Protein AF-A0A377Q210-F1 (afdb_monomer)

Secondary structure (DSSP, 8-state):
------PPPEEE-SEESS-EEE-SEEEEEEE-SEETT-EEE-TT-EEEEEEE-TT-B-TTT-EEESSEEEEEEESS-EEEEEBSS-EEEEEEEE-TT-EEEEPTT-BEEE--SSEEEEESSEEES-EEE-TT--EE-

Mean predicted aligned error: 4.23 Å

Radius of gyration: 14.26 Å; Cα contacts (8 Å, |Δi|>4): 420; chains: 1; bounding box: 49×37×30 Å

Structure (mmCIF, N/CA/C/O backbone):
data_AF-A0A377Q210-F1
#
_entry.id   AF-A0A377Q210-F1
#
loop_
_atom_site.group_PDB
_atom_site.id
_atom_site.type_symbol
_atom_site.label_atom_id
_atom_site.label_alt_id
_atom_site.label_comp_id
_atom_site.label_asym_id
_atom_site.label_entity_id
_atom_site.label_seq_id
_atom_site.pdbx_PDB_ins_code
_atom_site.Cartn_x
_atom_site.Cartn_y
_atom_site.Cartn_z
_atom_site.occupancy
_atom_site.B_iso_or_equiv
_atom_site.auth_seq_id
_atom_site.auth_comp_id
_atom_site.auth_asym_id
_atom_site.auth_atom_id
_atom_site.pdbx_PDB_model_num
ATOM 1 N N . MET A 1 1 ? 34.974 -0.508 4.432 1.00 45.75 1 MET A N 1
ATOM 2 C CA . MET A 1 1 ? 33.807 -0.636 5.331 1.00 45.75 1 MET A CA 1
ATOM 3 C C . MET A 1 1 ? 32.557 -0.371 4.508 1.00 45.75 1 MET A C 1
ATOM 5 O O . MET A 1 1 ? 32.419 0.737 4.009 1.00 45.75 1 MET A O 1
ATOM 9 N N . ILE A 1 2 ? 31.702 -1.369 4.284 1.00 56.47 2 ILE A N 1
ATOM 10 C CA . ILE A 1 2 ? 30.388 -1.142 3.665 1.00 56.47 2 ILE A CA 1
ATOM 11 C C . ILE A 1 2 ? 29.474 -0.689 4.802 1.00 56.47 2 ILE A C 1
ATOM 13 O O . ILE A 1 2 ? 29.175 -1.478 5.695 1.00 56.47 2 ILE A O 1
ATOM 17 N N . GLN A 1 3 ? 29.086 0.585 4.818 1.00 56.09 3 GLN A N 1
ATOM 18 C CA . GLN A 1 3 ? 28.009 1.034 5.698 1.00 56.09 3 GLN A CA 1
ATOM 19 C C . GLN A 1 3 ? 26.736 0.303 5.261 1.00 56.09 3 GLN A C 1
ATOM 21 O O . GLN A 1 3 ? 26.294 0.463 4.122 1.00 56.09 3 GLN A O 1
ATOM 26 N N . ALA A 1 4 ? 26.152 -0.516 6.135 1.00 61.88 4 ALA A N 1
ATOM 27 C CA . ALA A 1 4 ? 24.822 -1.053 5.886 1.00 61.88 4 ALA A CA 1
ATOM 28 C C . ALA A 1 4 ? 23.855 0.134 5.753 1.00 61.88 4 ALA A C 1
ATOM 30 O O . ALA A 1 4 ? 23.744 0.954 6.668 1.00 61.88 4 ALA A O 1
ATOM 31 N N . LYS A 1 5 ? 23.183 0.264 4.603 1.00 70.62 5 LYS A N 1
ATOM 32 C CA . LYS A 1 5 ? 22.172 1.304 4.379 1.00 70.62 5 LYS A CA 1
ATOM 33 C C . LYS A 1 5 ? 21.047 1.086 5.394 1.00 70.62 5 LYS A C 1
ATOM 35 O O . LYS A 1 5 ? 20.238 0.175 5.239 1.00 70.62 5 LYS A O 1
ATOM 40 N N . LYS A 1 6 ? 21.018 1.894 6.458 1.00 69.69 6 LYS A N 1
ATOM 41 C CA . LYS A 1 6 ? 19.968 1.850 7.481 1.00 69.69 6 LYS A CA 1
ATOM 42 C C . LYS A 1 6 ? 18.659 2.315 6.846 1.00 69.69 6 LYS A C 1
ATOM 44 O O . LYS A 1 6 ? 18.449 3.510 6.662 1.00 69.69 6 LYS A O 1
ATOM 49 N N . LEU A 1 7 ? 17.799 1.371 6.479 1.00 72.88 7 LEU A N 1
ATOM 50 C CA . LEU A 1 7 ? 16.442 1.682 6.049 1.00 72.88 7 LEU A CA 1
ATOM 51 C C . LEU A 1 7 ? 15.607 2.067 7.276 1.00 72.88 7 LEU A C 1
ATOM 53 O O . LEU A 1 7 ? 15.669 1.397 8.308 1.00 72.88 7 LEU A O 1
ATOM 57 N N . ILE A 1 8 ? 14.851 3.158 7.174 1.00 76.81 8 ILE A N 1
ATOM 58 C CA . ILE A 1 8 ? 14.092 3.725 8.294 1.00 76.81 8 ILE A CA 1
ATOM 59 C C . ILE A 1 8 ? 12.613 3.339 8.140 1.00 76.81 8 ILE A C 1
ATOM 61 O O . ILE A 1 8 ? 12.063 3.503 7.048 1.00 76.81 8 ILE A O 1
ATOM 65 N N . PRO A 1 9 ? 11.956 2.815 9.193 1.00 89.19 9 PRO A N 1
ATOM 66 C CA . PRO A 1 9 ? 10.509 2.656 9.195 1.00 89.19 9 PRO A CA 1
ATOM 67 C C . PRO A 1 9 ? 9.824 4.027 9.259 1.00 89.19 9 PRO A C 1
ATOM 69 O O . PRO A 1 9 ? 10.219 4.896 10.035 1.00 89.19 9 PRO A O 1
ATOM 72 N N . VAL A 1 10 ? 8.769 4.204 8.475 1.00 93.38 10 VAL A N 1
ATOM 73 C CA . VAL A 1 10 ? 7.907 5.387 8.489 1.00 93.38 10 VAL A CA 1
ATOM 74 C C . VAL A 1 10 ? 6.604 5.007 9.183 1.00 93.38 10 VAL A C 1
ATOM 76 O O . VAL A 1 10 ? 5.977 4.010 8.832 1.00 93.38 10 VAL A O 1
ATOM 79 N N . ARG A 1 11 ? 6.195 5.783 10.189 1.00 95.44 11 ARG A N 1
ATOM 80 C CA . ARG A 1 11 ? 4.978 5.521 10.969 1.00 95.44 11 ARG A CA 1
ATOM 81 C C . ARG A 1 11 ? 4.138 6.788 11.034 1.00 95.44 11 ARG A C 1
ATOM 83 O O . ARG A 1 11 ? 4.636 7.817 11.482 1.00 95.44 11 ARG A O 1
ATOM 90 N N . ASN A 1 12 ? 2.879 6.708 10.618 1.00 95.69 12 ASN A N 1
ATOM 91 C CA . ASN A 1 12 ? 1.912 7.789 10.777 1.00 95.69 12 ASN A CA 1
ATOM 92 C C . ASN A 1 12 ? 0.862 7.413 11.825 1.00 95.69 12 ASN A C 1
ATOM 94 O O . ASN A 1 12 ? 0.005 6.570 11.565 1.00 95.69 12 ASN A O 1
ATOM 98 N N . THR A 1 13 ? 0.901 8.066 12.984 1.00 95.19 13 THR A N 1
ATOM 99 C CA . THR A 1 13 ? -0.118 7.941 14.042 1.00 95.19 13 THR A CA 1
ATOM 100 C C . THR A 1 13 ? -0.996 9.187 14.178 1.00 95.19 13 THR A C 1
ATOM 102 O O . THR A 1 13 ? -1.999 9.144 14.881 1.00 95.19 13 THR A O 1
ATOM 105 N N . GLY A 1 14 ? -0.623 10.290 13.520 1.00 95.25 14 GLY A N 1
ATOM 106 C CA . GLY A 1 14 ? -1.310 11.579 13.586 1.00 95.25 14 GLY A CA 1
ATOM 107 C C . GLY A 1 14 ? -2.034 11.928 12.288 1.00 95.25 14 GLY A C 1
ATOM 108 O O . GLY A 1 14 ? -2.483 11.055 11.548 1.00 95.25 14 GLY A O 1
ATOM 109 N N . SER A 1 15 ? -2.155 13.223 12.005 1.00 97.75 15 SER A N 1
ATOM 110 C CA . SER A 1 15 ? -2.753 13.710 10.762 1.00 97.75 15 SER A CA 1
ATOM 111 C C . SER A 1 15 ? -1.699 14.361 9.875 1.00 97.75 15 SER A C 1
ATOM 113 O O . SER A 1 15 ? -1.015 15.297 10.288 1.00 97.75 15 SER A O 1
ATOM 115 N N . ILE A 1 16 ? -1.596 13.876 8.642 1.00 97.88 16 ILE A N 1
ATOM 116 C CA . ILE A 1 16 ? -0.867 14.503 7.545 1.00 97.88 16 ILE A CA 1
ATOM 117 C C . ILE A 1 16 ? -1.927 15.071 6.598 1.00 97.88 16 ILE A C 1
ATOM 119 O O . ILE A 1 16 ? -2.644 14.322 5.938 1.00 97.88 16 ILE A O 1
ATOM 123 N N . GLY A 1 17 ? -2.037 16.401 6.519 1.00 97.56 17 GLY A N 1
ATOM 124 C CA . GLY A 1 17 ? -2.977 17.065 5.598 1.00 97.56 17 GLY A CA 1
ATOM 125 C C . GLY A 1 17 ? -2.596 16.933 4.114 1.00 97.56 17 GLY A C 1
ATOM 126 O O . GLY A 1 17 ? -3.400 17.223 3.230 1.00 97.56 17 GLY A O 1
ATOM 127 N N . GLY A 1 18 ? -1.362 16.506 3.838 1.00 97.75 18 GLY A N 1
ATOM 128 C CA . GLY A 1 18 ? -0.839 16.241 2.500 1.00 97.75 18 GLY A CA 1
ATOM 129 C C . GLY A 1 18 ? -0.860 14.761 2.117 1.00 97.75 18 GLY A C 1
ATOM 130 O O . GLY A 1 18 ? -1.682 13.977 2.598 1.00 97.75 18 GLY A O 1
ATOM 131 N N . SER A 1 19 ? 0.075 14.396 1.243 1.00 97.56 19 SER A N 1
ATOM 132 C CA . SER A 1 19 ? 0.371 13.021 0.841 1.00 97.56 19 SER A CA 1
ATOM 133 C C . SER A 1 19 ? 1.727 12.565 1.386 1.00 97.56 19 SER A C 1
ATOM 135 O O . SER A 1 19 ? 2.557 13.374 1.805 1.00 97.56 19 SER A O 1
ATOM 137 N N . ILE A 1 20 ? 1.969 11.254 1.341 1.00 97.31 20 ILE A N 1
ATOM 138 C CA . ILE A 1 20 ? 3.324 10.693 1.379 1.00 97.31 20 ILE A CA 1
ATOM 139 C C . ILE A 1 20 ? 3.710 10.338 -0.055 1.00 97.31 20 ILE A C 1
ATOM 141 O O . ILE A 1 20 ? 3.089 9.463 -0.654 1.00 97.31 20 ILE A O 1
ATOM 145 N N . ALA A 1 21 ? 4.740 10.989 -0.591 1.00 97.44 21 ALA A N 1
ATOM 146 C CA . ALA A 1 21 ? 5.334 10.642 -1.879 1.00 97.44 21 ALA A CA 1
ATOM 147 C C . ALA A 1 21 ? 6.661 9.908 -1.648 1.00 97.44 21 ALA A C 1
ATOM 149 O O . ALA A 1 21 ? 7.628 10.493 -1.163 1.00 97.44 21 ALA A O 1
ATOM 150 N N . ASN A 1 22 ? 6.697 8.614 -1.961 1.00 96.62 22 ASN A N 1
ATOM 151 C CA . ASN A 1 22 ? 7.900 7.799 -1.889 1.00 96.62 22 ASN A CA 1
ATOM 152 C C . ASN A 1 22 ? 8.570 7.730 -3.263 1.00 96.62 22 ASN A C 1
ATOM 154 O O . ASN A 1 22 ? 7.994 7.181 -4.197 1.00 96.62 22 ASN A O 1
ATOM 158 N N . SER A 1 23 ? 9.806 8.219 -3.347 1.00 95.56 23 SER A N 1
ATOM 159 C CA . SER A 1 23 ? 10.690 8.108 -4.516 1.00 95.56 23 SER A CA 1
ATOM 160 C C . SER A 1 23 ? 11.963 7.304 -4.207 1.00 95.56 23 SER A C 1
ATOM 162 O O . SER A 1 23 ? 12.956 7.394 -4.924 1.00 95.56 23 SER A O 1
ATOM 164 N N . GLY A 1 24 ? 11.984 6.583 -3.081 1.00 93.50 24 GLY A N 1
ATOM 165 C CA . GLY A 1 24 ? 13.139 5.826 -2.609 1.00 93.50 24 GLY A CA 1
ATOM 166 C C . GLY A 1 24 ? 12.740 4.465 -2.051 1.00 93.50 24 GLY A C 1
ATOM 167 O O . GLY A 1 24 ? 11.782 3.845 -2.504 1.00 93.50 24 GLY A O 1
ATOM 168 N N . SER A 1 25 ? 13.485 3.981 -1.058 1.00 94.31 25 SER A N 1
ATOM 169 C CA . SER A 1 25 ? 13.204 2.698 -0.405 1.00 94.31 25 SER A CA 1
ATOM 170 C C . SER A 1 2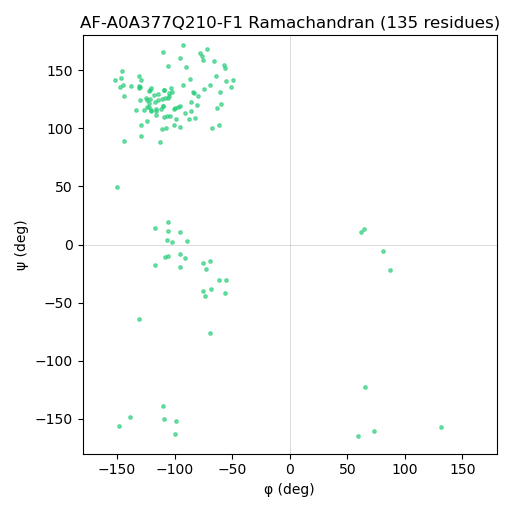5 ? 12.705 2.914 1.016 1.00 94.31 25 SER A C 1
ATOM 172 O O . SER A 1 25 ? 13.444 3.425 1.860 1.00 94.31 25 SER A O 1
ATOM 174 N N . ILE A 1 26 ? 11.490 2.454 1.295 1.00 95.38 26 ILE A N 1
ATOM 175 C CA . ILE A 1 26 ? 10.931 2.368 2.644 1.00 95.38 26 ILE A CA 1
ATOM 176 C C . ILE A 1 26 ? 10.931 0.900 3.064 1.00 95.38 26 ILE A C 1
ATOM 178 O O . ILE A 1 26 ? 10.390 0.045 2.368 1.00 95.38 26 ILE A O 1
ATOM 182 N N . ASN A 1 27 ? 11.517 0.582 4.219 1.00 95.56 27 ASN A N 1
ATOM 183 C CA . ASN A 1 27 ? 11.457 -0.792 4.724 1.00 95.56 27 ASN A CA 1
ATOM 184 C C . ASN A 1 27 ? 10.069 -1.131 5.273 1.00 95.56 27 ASN A C 1
ATOM 186 O O . ASN A 1 27 ? 9.520 -2.194 5.007 1.00 95.56 27 ASN A O 1
ATOM 190 N N . THR A 1 28 ? 9.487 -0.221 6.044 1.00 96.81 28 THR A N 1
ATOM 191 C CA . THR A 1 28 ? 8.175 -0.432 6.652 1.00 96.81 28 THR A CA 1
ATOM 192 C C . THR A 1 28 ? 7.425 0.884 6.661 1.00 96.81 28 THR A C 1
ATOM 194 O O . THR A 1 28 ? 7.971 1.878 7.135 1.00 96.81 28 THR A O 1
ATOM 197 N N . LEU A 1 29 ? 6.201 0.887 6.144 1.00 97.88 29 LEU A N 1
ATOM 198 C CA . LEU A 1 29 ? 5.260 1.993 6.259 1.00 97.88 29 LEU A CA 1
ATOM 199 C C . LEU A 1 29 ? 4.043 1.531 7.059 1.00 97.88 29 LEU A C 1
ATOM 201 O O . LEU A 1 29 ? 3.265 0.707 6.587 1.00 97.88 29 LEU A O 1
ATOM 205 N N . GLU A 1 30 ? 3.878 2.057 8.266 1.00 98.38 30 GLU A N 1
ATOM 206 C CA . GLU A 1 30 ? 2.706 1.792 9.102 1.00 98.38 30 GLU A CA 1
ATOM 207 C C . GLU A 1 30 ? 1.832 3.038 9.175 1.00 98.38 30 GLU A C 1
ATOM 209 O O . GLU A 1 30 ? 2.297 4.117 9.554 1.00 98.38 30 GLU A O 1
ATOM 214 N N . VAL A 1 31 ? 0.556 2.894 8.838 1.00 98.56 31 VAL A N 1
ATOM 215 C CA . VAL A 1 31 ? -0.407 3.992 8.878 1.00 98.56 31 VAL A CA 1
ATOM 216 C C . VAL A 1 31 ? -1.519 3.615 9.834 1.00 98.56 31 VAL A C 1
ATOM 218 O O . VAL A 1 31 ? -2.249 2.671 9.571 1.00 98.56 31 VAL A O 1
ATOM 221 N N . SER A 1 32 ? -1.636 4.357 10.929 1.00 98.06 32 SER A N 1
ATOM 222 C CA . SER A 1 32 ? -2.758 4.289 11.876 1.00 98.06 32 SER A CA 1
ATOM 223 C C . SER A 1 32 ? -3.534 5.607 11.946 1.00 98.06 32 SER A C 1
ATOM 225 O O . SER A 1 32 ? -4.645 5.639 12.453 1.00 98.06 32 SER A O 1
ATOM 227 N N . GLY A 1 33 ? -2.938 6.703 11.467 1.00 97.88 33 GLY A N 1
ATOM 228 C CA . GLY A 1 33 ? -3.545 8.028 11.423 1.00 97.88 33 GLY A CA 1
ATOM 229 C C . GLY A 1 33 ? -4.113 8.407 10.051 1.00 97.88 33 GLY A C 1
ATOM 230 O O . GLY A 1 33 ? -4.304 7.570 9.167 1.00 97.88 33 GLY A O 1
ATOM 231 N N . THR A 1 34 ? -4.350 9.703 9.854 1.00 98.62 34 THR A N 1
ATOM 232 C CA . THR A 1 34 ? -4.859 10.258 8.590 1.00 98.62 34 THR A CA 1
ATOM 233 C C . THR A 1 34 ? -3.717 10.709 7.677 1.00 98.62 34 THR A C 1
ATOM 235 O O . THR A 1 34 ? -2.771 11.346 8.137 1.00 98.62 34 THR A O 1
ATOM 238 N N . ILE A 1 35 ? -3.818 10.413 6.381 1.00 98.50 35 ILE A N 1
ATOM 239 C CA . ILE A 1 35 ? -3.012 10.972 5.289 1.00 98.50 35 ILE A CA 1
ATOM 240 C C . ILE A 1 35 ? -4.005 11.447 4.226 1.00 98.50 35 ILE A C 1
ATOM 242 O O . ILE A 1 35 ? -4.473 10.659 3.407 1.00 98.50 35 ILE A O 1
ATOM 246 N N . ALA A 1 36 ? -4.387 12.721 4.274 1.00 98.25 36 ALA A N 1
ATOM 247 C CA . ALA A 1 36 ? -5.579 13.216 3.583 1.00 98.25 36 ALA A CA 1
ATOM 248 C C . ALA A 1 36 ? -5.533 13.042 2.055 1.00 98.25 36 ALA A C 1
ATOM 250 O O . ALA A 1 36 ? -6.573 12.844 1.429 1.00 98.25 36 ALA A O 1
ATOM 251 N N . GLN A 1 37 ? -4.337 13.090 1.459 1.00 98.19 37 GLN A N 1
ATOM 252 C CA . GLN A 1 37 ? -4.136 12.905 0.017 1.00 98.19 37 GLN A CA 1
ATOM 253 C C . GLN A 1 37 ? -3.531 11.538 -0.340 1.00 98.19 37 GLN A C 1
ATOM 255 O O . GLN A 1 37 ? -3.139 11.317 -1.485 1.00 98.19 37 GLN A O 1
ATOM 260 N N . GLY A 1 38 ? -3.482 10.613 0.620 1.00 98.44 38 GLY A N 1
ATOM 261 C CA . GLY A 1 38 ? -3.031 9.245 0.405 1.00 98.44 38 GLY A CA 1
ATOM 262 C C . GLY A 1 38 ? -1.521 9.093 0.212 1.00 98.44 38 GLY A C 1
ATOM 263 O O . GLY A 1 38 ? -0.714 9.939 0.611 1.00 98.44 38 GLY A O 1
ATOM 264 N N . ILE A 1 39 ? -1.138 7.962 -0.375 1.00 98.56 39 ILE A N 1
ATOM 265 C CA . ILE A 1 39 ? 0.255 7.548 -0.560 1.00 98.56 39 ILE A CA 1
ATOM 266 C C . ILE A 1 39 ? 0.527 7.353 -2.045 1.00 98.56 39 ILE A C 1
ATOM 268 O O . ILE A 1 39 ? -0.224 6.660 -2.726 1.00 98.56 39 ILE A O 1
ATOM 272 N N . LEU A 1 40 ? 1.634 7.909 -2.523 1.00 98.12 40 LEU A N 1
ATOM 273 C CA . LEU A 1 40 ? 2.200 7.630 -3.835 1.00 98.12 40 LEU A CA 1
ATOM 274 C C . LEU A 1 40 ? 3.499 6.840 -3.655 1.00 98.12 40 LEU A C 1
ATOM 276 O O . LEU A 1 40 ? 4.443 7.340 -3.047 1.00 98.12 40 LEU A O 1
ATOM 280 N N . ASN A 1 41 ? 3.555 5.625 -4.195 1.00 97.56 41 ASN A N 1
ATOM 281 C CA . ASN A 1 41 ? 4.796 4.878 -4.378 1.00 97.56 41 ASN A CA 1
ATOM 282 C C . ASN A 1 41 ? 5.221 5.009 -5.843 1.00 97.56 41 ASN A C 1
ATOM 284 O O . ASN A 1 41 ? 4.602 4.397 -6.712 1.00 97.56 41 ASN A O 1
ATOM 288 N N . ASP A 1 42 ? 6.207 5.862 -6.112 1.00 97.31 42 ASP A N 1
ATOM 289 C CA . ASP A 1 42 ? 6.604 6.233 -7.471 1.00 97.31 42 ASP A CA 1
ATOM 290 C C . ASP A 1 42 ? 7.331 5.090 -8.210 1.00 97.31 42 ASP A C 1
ATOM 292 O O . ASP A 1 42 ? 7.704 4.083 -7.613 1.00 97.31 42 ASP A O 1
ATOM 296 N N . THR A 1 43 ? 7.527 5.236 -9.519 1.00 95.62 43 THR A N 1
ATOM 297 C CA . THR A 1 43 ? 7.999 4.194 -10.451 1.00 95.62 43 THR A CA 1
ATOM 298 C C . THR A 1 43 ? 9.339 3.570 -10.036 1.00 95.62 43 THR A C 1
ATOM 300 O O . THR A 1 43 ? 9.484 2.347 -10.050 1.00 95.62 43 THR A O 1
ATOM 303 N N . ASP A 1 44 ? 10.286 4.386 -9.569 1.00 92.38 44 ASP A N 1
ATOM 304 C CA . ASP A 1 44 ? 11.618 3.937 -9.126 1.00 92.38 44 ASP A CA 1
ATOM 305 C C . ASP A 1 44 ? 11.708 3.690 -7.608 1.00 92.38 44 ASP A C 1
ATOM 307 O O . ASP A 1 44 ? 12.791 3.511 -7.041 1.00 92.38 44 ASP A O 1
ATOM 311 N N . ALA A 1 45 ? 10.564 3.696 -6.925 1.00 94.88 45 ALA A N 1
ATOM 312 C CA . ALA A 1 45 ? 10.482 3.539 -5.487 1.00 94.88 45 ALA A CA 1
ATOM 313 C C . ALA A 1 45 ? 10.269 2.074 -5.069 1.00 94.88 45 ALA A C 1
ATOM 315 O O . ALA A 1 45 ? 10.058 1.169 -5.870 1.00 94.88 45 ALA A O 1
ATOM 316 N N . SER A 1 46 ? 10.354 1.803 -3.772 1.00 94.88 46 SER A N 1
ATOM 317 C CA . SER A 1 46 ? 10.071 0.485 -3.203 1.00 94.88 46 SER A CA 1
ATOM 318 C C . SER A 1 46 ? 9.571 0.609 -1.774 1.00 94.88 46 SER A C 1
ATOM 320 O O . SER A 1 46 ? 10.076 1.422 -0.993 1.00 94.88 46 SER A O 1
ATOM 322 N N . ILE A 1 47 ? 8.603 -0.233 -1.417 1.00 97.00 47 ILE A N 1
ATOM 323 C CA . ILE A 1 47 ? 8.156 -0.401 -0.035 1.00 97.00 47 ILE A CA 1
ATOM 324 C C . ILE A 1 47 ? 8.230 -1.887 0.306 1.00 97.00 47 ILE A C 1
ATOM 326 O O . ILE A 1 47 ? 7.510 -2.691 -0.280 1.00 97.00 47 ILE A O 1
ATOM 330 N N . SER A 1 48 ? 9.084 -2.290 1.250 1.00 96.75 48 SER A N 1
ATOM 331 C CA . SER A 1 48 ? 9.185 -3.717 1.597 1.00 96.75 48 SER A CA 1
ATOM 332 C C . SER A 1 48 ? 7.917 -4.217 2.289 1.00 96.75 48 SER A C 1
ATOM 334 O O . SER A 1 48 ? 7.469 -5.326 2.014 1.00 96.75 48 SER A O 1
ATOM 336 N N . SER A 1 49 ? 7.313 -3.401 3.156 1.00 97.62 49 SER A N 1
ATOM 337 C CA . SER A 1 49 ? 6.020 -3.695 3.772 1.00 97.62 49 SER A CA 1
ATOM 338 C C . SER A 1 49 ? 5.219 -2.425 4.019 1.00 97.62 49 SER A C 1
ATOM 340 O O . SER A 1 49 ? 5.754 -1.454 4.556 1.00 97.62 49 SER A O 1
ATOM 342 N N . ILE A 1 50 ? 3.931 -2.456 3.691 1.00 98.50 50 ILE A N 1
ATOM 343 C CA . ILE A 1 50 ? 2.958 -1.442 4.088 1.00 98.50 50 ILE A CA 1
ATOM 344 C C . ILE A 1 50 ? 1.814 -2.088 4.866 1.00 98.50 50 ILE A C 1
ATOM 346 O O . ILE A 1 50 ? 1.246 -3.095 4.441 1.00 98.50 50 ILE A O 1
ATOM 350 N N . THR A 1 51 ? 1.475 -1.481 5.998 1.00 98.75 51 THR A N 1
ATOM 351 C CA . THR A 1 51 ? 0.356 -1.887 6.845 1.00 98.75 51 THR A CA 1
ATOM 352 C C . THR A 1 51 ? -0.575 -0.701 7.029 1.00 98.75 51 THR A C 1
ATOM 354 O O . THR A 1 51 ? -0.185 0.327 7.589 1.00 98.75 51 THR A O 1
ATOM 357 N N . ILE A 1 52 ? -1.812 -0.860 6.569 1.00 98.81 52 ILE A N 1
ATOM 358 C CA . ILE A 1 52 ? -2.902 0.074 6.83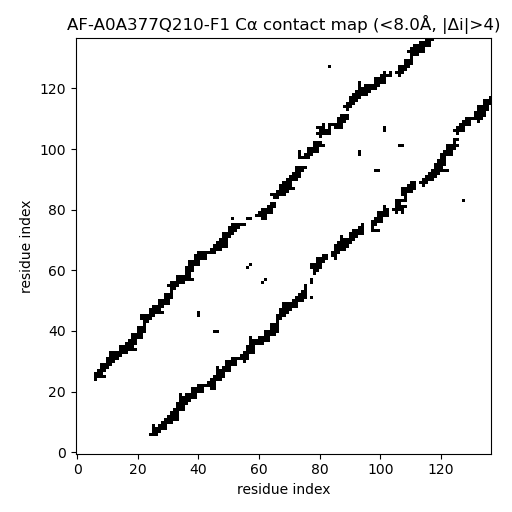2 1.00 98.81 52 ILE A CA 1
ATOM 359 C C . ILE A 1 52 ? -3.656 -0.465 8.042 1.00 98.81 52 ILE A C 1
ATOM 361 O O . ILE A 1 52 ? -4.386 -1.449 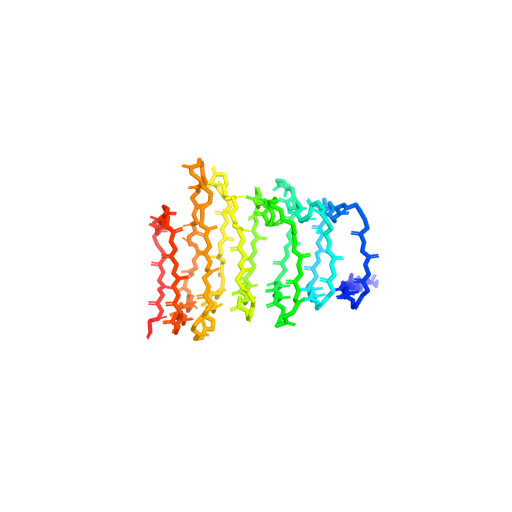7.927 1.00 98.81 52 ILE A O 1
ATOM 365 N N . ASN A 1 53 ? -3.396 0.118 9.210 1.00 98.75 53 ASN A N 1
ATOM 366 C CA . ASN A 1 53 ? -3.985 -0.294 10.480 1.00 98.75 53 ASN A CA 1
ATOM 367 C C . ASN A 1 53 ? -5.438 0.170 10.598 1.00 98.75 53 ASN A C 1
ATOM 369 O O . ASN A 1 53 ? -5.850 1.126 9.943 1.00 98.75 53 ASN A O 1
ATOM 373 N N . GLU A 1 54 ? -6.190 -0.490 11.477 1.00 98.38 54 GLU A N 1
ATOM 374 C CA . GLU A 1 54 ? -7.549 -0.086 11.839 1.00 98.38 54 GLU A CA 1
ATOM 375 C C . GLU A 1 54 ? -7.603 1.401 12.233 1.00 98.38 54 GLU A C 1
ATOM 377 O O . GLU A 1 54 ? -6.726 1.897 12.947 1.00 98.38 54 GLU A O 1
ATOM 382 N N . GLY A 1 55 ? -8.612 2.120 11.732 1.00 97.50 55 GLY A N 1
ATOM 383 C CA . GLY A 1 55 ? -8.776 3.560 11.960 1.00 97.50 55 GLY A CA 1
ATOM 384 C C . GLY A 1 55 ? -7.925 4.475 11.068 1.00 97.50 55 GLY A C 1
ATOM 385 O O . GLY A 1 55 ? -8.118 5.693 11.098 1.00 97.50 55 GLY A O 1
ATOM 386 N N . ALA A 1 56 ? -7.026 3.930 10.242 1.00 98.56 56 ALA A N 1
ATOM 387 C CA . ALA A 1 56 ? -6.294 4.718 9.257 1.00 98.56 56 ALA A CA 1
ATOM 388 C C . ALA A 1 56 ? -7.230 5.327 8.203 1.00 98.56 56 ALA A C 1
ATOM 390 O O . ALA A 1 56 ? -8.195 4.707 7.762 1.00 98.56 56 ALA A O 1
ATOM 391 N N . ASN A 1 57 ? -6.906 6.533 7.735 1.00 98.31 57 ASN A N 1
ATOM 392 C CA . ASN A 1 57 ? -7.667 7.205 6.682 1.00 98.31 57 ASN A CA 1
ATOM 393 C C . ASN A 1 57 ? -6.721 7.776 5.624 1.00 98.31 57 ASN A C 1
ATOM 395 O O . ASN A 1 57 ? -5.934 8.671 5.916 1.00 98.31 57 ASN A O 1
ATOM 399 N N . LEU A 1 58 ? -6.800 7.269 4.394 1.00 98.31 58 LEU A N 1
ATOM 400 C CA . LEU A 1 58 ? -5.937 7.673 3.276 1.00 98.31 58 LEU A CA 1
ATOM 401 C C . LEU A 1 58 ? -6.671 8.555 2.248 1.00 98.31 58 LEU A C 1
ATOM 403 O O . LEU A 1 58 ? -6.262 8.659 1.086 1.00 98.31 58 LEU A O 1
ATOM 407 N N . GLY A 1 59 ? -7.788 9.159 2.662 1.00 97.00 59 GLY A N 1
ATOM 408 C CA . GLY A 1 59 ? -8.653 9.947 1.796 1.00 97.00 59 GLY A CA 1
ATOM 409 C C . GLY A 1 59 ? -9.202 9.145 0.613 1.00 97.00 59 GLY A C 1
ATOM 410 O O . GLY A 1 59 ? -9.146 7.916 0.565 1.00 97.00 59 GLY A O 1
ATOM 411 N N . ASN A 1 60 ? -9.727 9.856 -0.385 1.00 95.50 60 ASN A N 1
ATOM 412 C CA . ASN A 1 60 ? -10.294 9.232 -1.588 1.00 95.50 60 ASN A CA 1
ATOM 413 C C . ASN A 1 60 ? -9.224 8.708 -2.568 1.00 95.50 60 ASN A C 1
ATOM 415 O O . ASN A 1 60 ? -9.532 7.932 -3.479 1.00 95.50 60 ASN A O 1
ATOM 419 N N . SER A 1 61 ? -7.974 9.150 -2.409 1.00 95.38 61 SER A N 1
ATOM 420 C CA . SER A 1 61 ? -6.844 8.684 -3.217 1.00 95.38 61 SER A CA 1
ATOM 421 C C . SER A 1 61 ? -6.404 7.283 -2.799 1.00 95.38 61 SER A C 1
ATOM 423 O O . SER A 1 61 ? -6.132 6.452 -3.663 1.00 95.38 61 SER A O 1
ATOM 425 N N . GLY A 1 62 ? -6.384 6.996 -1.491 1.00 98.06 62 GLY A N 1
ATOM 426 C CA . GLY A 1 62 ? -5.879 5.733 -0.968 1.00 98.06 62 GLY A CA 1
ATOM 427 C C . GLY A 1 62 ? -4.381 5.579 -1.236 1.00 98.06 62 GLY A C 1
ATOM 428 O O . GLY A 1 62 ? -3.577 6.416 -0.827 1.00 98.06 62 GLY A O 1
ATOM 429 N N . ILE A 1 63 ? -4.011 4.504 -1.926 1.00 98.44 63 ILE A N 1
ATOM 430 C CA . ILE A 1 63 ? -2.642 4.202 -2.341 1.00 98.44 63 ILE A CA 1
ATOM 431 C C . ILE A 1 63 ? -2.583 4.196 -3.867 1.00 98.44 63 ILE A C 1
ATOM 433 O O . ILE A 1 63 ? -3.265 3.404 -4.513 1.00 98.44 63 ILE A O 1
ATOM 437 N N . THR A 1 64 ? -1.720 5.023 -4.442 1.00 97.88 64 THR A N 1
ATOM 438 C CA . THR A 1 64 ? -1.301 4.924 -5.840 1.00 97.88 64 THR A CA 1
ATOM 439 C C . THR A 1 64 ? 0.055 4.239 -5.875 1.00 97.88 64 THR A C 1
ATOM 441 O O . THR A 1 64 ? 1.027 4.756 -5.321 1.00 97.88 64 THR A O 1
ATOM 444 N N . ASN A 1 65 ? 0.129 3.070 -6.504 1.00 97.50 65 ASN A N 1
ATOM 445 C CA . ASN A 1 6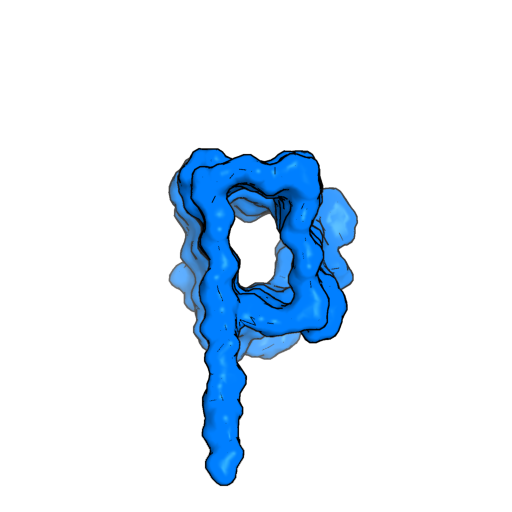5 ? 1.356 2.295 -6.587 1.00 97.50 65 ASN A CA 1
ATOM 446 C C . ASN A 1 65 ? 1.813 2.167 -8.038 1.00 97.50 65 ASN A C 1
ATOM 448 O O . ASN A 1 65 ? 1.143 1.542 -8.853 1.00 97.50 65 ASN A O 1
ATOM 452 N N . ASN A 1 66 ? 2.983 2.722 -8.331 1.00 96.81 66 ASN A N 1
ATOM 453 C CA . ASN A 1 66 ? 3.622 2.628 -9.636 1.00 96.81 66 ASN A CA 1
ATOM 454 C C . ASN A 1 66 ? 4.827 1.673 -9.637 1.00 96.81 66 ASN A C 1
ATOM 456 O O . ASN A 1 66 ? 5.501 1.565 -10.660 1.00 96.81 66 ASN A O 1
ATOM 460 N N . SER A 1 67 ? 5.112 0.993 -8.516 1.00 95.94 67 SER A N 1
ATOM 461 C CA . SER A 1 67 ? 6.285 0.125 -8.364 1.00 95.94 67 SER A CA 1
ATOM 462 C C . SER A 1 67 ? 6.043 -1.064 -7.419 1.00 95.94 67 SER A C 1
ATOM 464 O O . SER A 1 67 ? 4.919 -1.542 -7.252 1.00 95.94 67 SER A O 1
ATOM 466 N N . ASN A 1 68 ? 7.104 -1.615 -6.833 1.00 94.81 68 ASN A N 1
ATOM 467 C CA . ASN A 1 68 ? 7.029 -2.819 -6.013 1.00 94.81 68 ASN A CA 1
ATOM 468 C C . ASN A 1 68 ? 6.633 -2.504 -4.566 1.00 94.81 68 ASN A C 1
ATOM 470 O O . ASN A 1 68 ? 7.269 -1.689 -3.886 1.00 94.81 68 ASN A O 1
ATOM 474 N N . ILE A 1 69 ? 5.651 -3.256 -4.074 1.00 97.25 69 ILE A N 1
ATOM 475 C CA . ILE A 1 69 ? 5.378 -3.439 -2.653 1.00 97.25 69 ILE A CA 1
ATOM 476 C C . ILE A 1 69 ? 5.653 -4.906 -2.322 1.00 97.25 69 ILE A C 1
ATOM 478 O O . ILE A 1 69 ? 5.183 -5.808 -3.008 1.00 97.25 69 ILE A O 1
ATOM 482 N N . GLY A 1 70 ? 6.434 -5.171 -1.279 1.00 96.75 70 GLY A N 1
ATOM 483 C CA . GLY A 1 70 ? 6.668 -6.539 -0.821 1.00 96.75 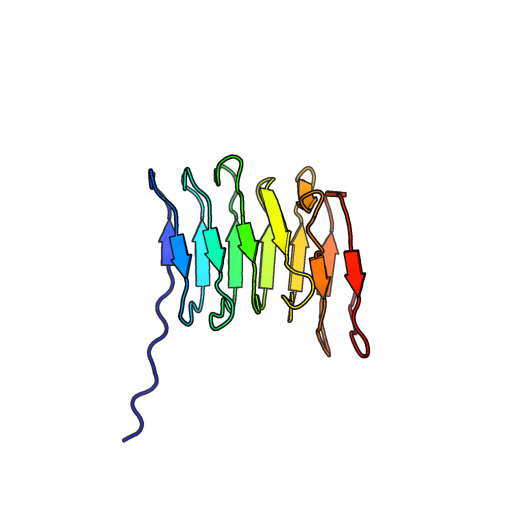70 GLY A CA 1
ATOM 484 C C . GLY A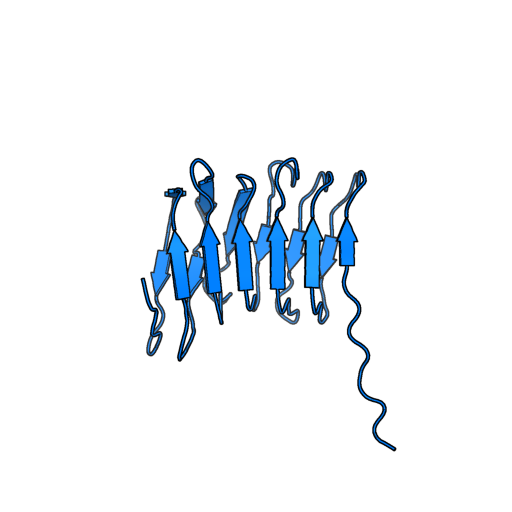 1 70 ? 5.407 -7.139 -0.212 1.00 96.75 70 GLY A C 1
ATOM 485 O O . GLY A 1 70 ? 4.716 -7.948 -0.834 1.00 96.75 70 GLY A O 1
ATOM 486 N N . THR A 1 71 ? 5.118 -6.717 1.011 1.00 97.50 71 THR A N 1
ATOM 487 C CA . THR A 1 71 ? 3.943 -7.134 1.774 1.00 97.50 71 THR A CA 1
ATOM 488 C C . THR A 1 71 ? 2.952 -5.983 1.896 1.00 97.50 71 THR A C 1
ATOM 490 O O . THR A 1 71 ? 3.333 -4.870 2.256 1.00 97.50 71 THR A O 1
ATOM 493 N N . PHE A 1 72 ? 1.677 -6.251 1.631 1.00 98.31 72 PHE A N 1
ATOM 494 C CA . PHE A 1 72 ? 0.585 -5.304 1.809 1.00 98.31 72 PHE A CA 1
ATOM 495 C C . PHE A 1 72 ? -0.464 -5.888 2.758 1.00 98.31 72 PHE A C 1
ATOM 497 O O . PHE A 1 72 ? -1.056 -6.930 2.482 1.00 98.31 72 PHE A O 1
ATOM 504 N N . ILE A 1 73 ? -0.679 -5.222 3.892 1.00 98.69 73 ILE A N 1
ATOM 505 C CA . ILE A 1 73 ? -1.649 -5.615 4.915 1.00 98.69 73 ILE A CA 1
ATOM 506 C C . ILE A 1 73 ? -2.747 -4.555 5.007 1.00 98.69 73 ILE A C 1
ATOM 508 O O . ILE A 1 73 ? -2.472 -3.377 5.248 1.00 98.69 73 ILE A O 1
ATOM 512 N N . VAL A 1 74 ? -3.991 -4.993 4.839 1.00 98.75 74 VAL A N 1
ATOM 513 C CA . VAL A 1 74 ? -5.205 -4.174 4.836 1.00 98.75 74 VAL A CA 1
ATOM 514 C C . VAL A 1 74 ? -6.040 -4.534 6.065 1.00 98.75 74 VAL A C 1
ATOM 516 O O . VAL A 1 74 ? -6.897 -5.416 6.009 1.00 98.75 74 VAL A O 1
ATOM 519 N N . ASN A 1 75 ? -5.769 -3.858 7.184 1.00 98.81 75 ASN A N 1
ATOM 520 C CA . ASN A 1 75 ? -6.576 -3.945 8.408 1.00 98.81 75 ASN A CA 1
ATOM 521 C C . ASN A 1 75 ? -7.626 -2.825 8.494 1.00 98.81 75 ASN A C 1
ATOM 523 O O . ASN A 1 75 ? -8.494 -2.868 9.358 1.00 98.81 75 ASN A O 1
ATOM 527 N N . GLU A 1 76 ? -7.583 -1.849 7.586 1.00 98.75 76 GLU A N 1
ATOM 528 C CA . GLU A 1 76 ? -8.656 -0.885 7.344 1.00 98.75 76 GLU A CA 1
ATOM 529 C C . GLU A 1 76 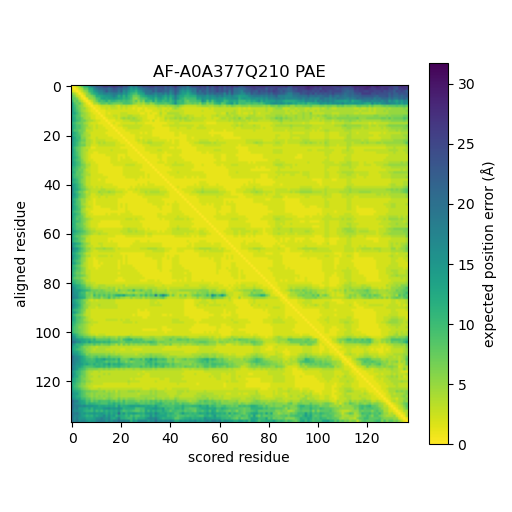? -8.949 -0.795 5.849 1.00 98.75 76 GLU A C 1
ATOM 531 O O . GLU A 1 76 ? -8.038 -0.921 5.029 1.00 98.75 76 GLU A O 1
ATOM 536 N N . SER A 1 77 ? -10.218 -0.591 5.493 1.00 98.62 77 SER A N 1
ATOM 537 C CA . SER A 1 77 ? -10.634 -0.524 4.095 1.00 98.62 77 SER A CA 1
ATOM 538 C C . SER A 1 77 ? -9.932 0.628 3.386 1.00 98.62 77 SER A C 1
ATOM 540 O O . SER A 1 77 ? -9.910 1.759 3.868 1.00 98.62 77 SER A O 1
ATOM 542 N N . VAL A 1 78 ? -9.361 0.345 2.219 1.00 98.56 78 VAL A N 1
ATOM 543 C CA . VAL A 1 78 ? -8.514 1.300 1.507 1.00 98.56 78 VAL A CA 1
ATOM 544 C C . VAL A 1 78 ? -8.678 1.149 0.005 1.00 98.56 78 VAL A C 1
ATOM 546 O O . VAL A 1 78 ? -8.942 0.061 -0.515 1.00 98.56 78 VAL A O 1
ATOM 549 N N . LYS A 1 79 ? -8.507 2.262 -0.706 1.00 98.31 79 LYS A N 1
ATOM 550 C CA . LYS A 1 79 ? -8.409 2.266 -2.161 1.00 98.31 79 LYS A CA 1
ATOM 551 C C . LYS A 1 79 ? -6.968 2.021 -2.599 1.00 98.31 79 LYS A C 1
ATOM 553 O O . LYS A 1 79 ? -6.036 2.552 -2.004 1.00 98.31 79 LYS A O 1
ATOM 558 N N . TYR A 1 80 ? -6.798 1.271 -3.675 1.00 98.25 80 TYR A N 1
ATOM 559 C CA . TYR A 1 80 ? -5.528 1.014 -4.330 1.00 98.25 80 TYR A CA 1
ATOM 560 C C . TYR A 1 80 ? -5.646 1.282 -5.827 1.00 98.25 80 TYR A C 1
ATOM 562 O O . TYR A 1 80 ? -6.606 0.862 -6.463 1.00 98.25 80 TYR A O 1
ATOM 570 N N . THR A 1 81 ? -4.670 1.961 -6.412 1.00 97.12 81 THR A N 1
ATOM 571 C CA . THR A 1 81 ? -4.580 2.169 -7.858 1.00 97.12 81 THR A CA 1
ATOM 572 C C . THR A 1 81 ? -3.185 1.769 -8.310 1.00 97.12 81 THR A C 1
ATOM 574 O O . THR A 1 81 ? -2.231 2.511 -8.087 1.00 97.12 81 THR A O 1
ATOM 577 N N . GLY A 1 82 ? -3.074 0.585 -8.910 1.00 95.69 82 GLY A N 1
ATOM 578 C CA . GLY A 1 82 ? -1.864 0.127 -9.590 1.00 95.69 82 GLY A CA 1
ATOM 579 C C . GLY A 1 82 ? -1.869 0.513 -11.069 1.00 95.69 82 GLY A C 1
ATOM 580 O O . GLY A 1 82 ? -2.938 0.649 -11.664 1.00 95.69 82 GLY A O 1
ATOM 581 N N . ASN A 1 83 ? -0.693 0.678 -11.670 1.00 91.62 83 ASN A N 1
ATOM 582 C CA . ASN A 1 83 ? -0.511 0.948 -13.099 1.00 91.62 83 ASN A CA 1
ATOM 583 C C . ASN A 1 83 ? -0.377 -0.330 -13.964 1.00 91.62 83 ASN A C 1
ATOM 585 O O . ASN A 1 83 ? -0.128 -0.239 -15.165 1.00 91.62 83 ASN A O 1
ATOM 589 N N . GLY A 1 84 ? -0.505 -1.518 -13.365 1.00 85.06 84 GLY A N 1
ATOM 590 C CA . GLY A 1 84 ? -0.385 -2.829 -14.007 1.00 85.06 84 GLY A CA 1
ATOM 591 C C . GLY A 1 84 ? 1.048 -3.368 -14.080 1.00 85.06 84 GLY A C 1
ATOM 592 O O . GLY A 1 84 ? 1.228 -4.584 -14.180 1.00 85.06 84 GLY A O 1
ATOM 593 N N . SER A 1 85 ? 2.058 -2.496 -13.990 1.00 87.06 85 SER A N 1
ATOM 594 C CA . SER A 1 85 ? 3.481 -2.865 -13.887 1.00 87.06 85 SER A CA 1
ATOM 595 C C . SER A 1 85 ? 3.980 -2.916 -12.442 1.00 87.06 85 SER A C 1
ATOM 597 O O . SER A 1 85 ? 4.993 -3.568 -12.171 1.00 87.06 85 SER A O 1
ATOM 599 N N . ASP A 1 86 ? 3.258 -2.266 -11.531 1.00 89.62 86 ASP A N 1
ATOM 600 C CA . ASP A 1 86 ? 3.380 -2.415 -10.088 1.00 89.62 86 ASP A CA 1
ATOM 601 C C . ASP A 1 86 ? 3.165 -3.866 -9.652 1.00 89.62 86 ASP A C 1
ATOM 603 O O . ASP A 1 86 ? 2.553 -4.662 -10.366 1.00 89.62 86 ASP A O 1
ATOM 607 N N . ARG A 1 87 ? 3.726 -4.258 -8.506 1.00 93.00 87 ARG A N 1
ATOM 608 C CA . ARG A 1 87 ? 3.659 -5.653 -8.047 1.00 93.00 87 ARG A CA 1
ATOM 609 C C . ARG A 1 87 ? 3.543 -5.730 -6.539 1.00 93.00 87 ARG A C 1
ATOM 611 O O . ARG A 1 87 ? 4.314 -5.081 -5.833 1.00 93.00 87 ARG A O 1
ATOM 618 N N . ILE A 1 88 ? 2.672 -6.616 -6.066 1.00 95.00 88 ILE A N 1
ATOM 619 C CA . ILE A 1 88 ? 2.794 -7.232 -4.745 1.00 95.00 88 ILE A CA 1
ATOM 620 C C . ILE A 1 88 ? 3.711 -8.447 -4.883 1.00 95.00 88 ILE A C 1
ATOM 622 O O . ILE A 1 88 ? 3.389 -9.392 -5.612 1.00 95.00 88 ILE A O 1
ATOM 626 N N . THR A 1 89 ? 4.877 -8.407 -4.236 1.00 94.69 89 THR A N 1
ATOM 627 C CA . THR A 1 89 ? 5.958 -9.377 -4.490 1.00 94.69 89 THR A CA 1
ATOM 628 C C . THR A 1 89 ? 6.146 -10.432 -3.410 1.00 94.69 89 THR A C 1
ATOM 630 O O . THR A 1 89 ? 6.878 -11.401 -3.623 1.00 94.69 89 THR A O 1
ATOM 633 N N . GLN A 1 90 ? 5.482 -10.296 -2.261 1.00 95.00 90 GLN A N 1
ATOM 634 C CA . GLN A 1 90 ? 5.571 -11.260 -1.162 1.00 95.00 90 GLN A CA 1
ATOM 635 C C . GLN A 1 90 ? 4.196 -11.664 -0.638 1.00 95.00 90 GLN A C 1
ATOM 637 O O . GLN A 1 90 ? 3.833 -12.828 -0.755 1.00 95.00 90 GLN A O 1
ATOM 642 N N . ALA A 1 91 ? 3.419 -10.742 -0.071 1.00 95.75 91 ALA A N 1
ATOM 643 C CA . ALA A 1 91 ? 2.157 -11.115 0.560 1.00 95.75 91 ALA A CA 1
ATOM 644 C C . ALA A 1 91 ? 1.083 -10.038 0.428 1.00 95.75 91 ALA A C 1
ATOM 646 O O . ALA A 1 91 ? 1.371 -8.848 0.545 1.00 95.75 91 ALA A O 1
ATOM 647 N N . LEU A 1 92 ? -0.163 -10.472 0.256 1.00 96.75 92 LEU A N 1
ATOM 648 C CA . LEU A 1 92 ? -1.345 -9.646 0.465 1.00 96.75 92 LEU A CA 1
ATOM 649 C C . LEU A 1 92 ? -2.179 -10.245 1.589 1.00 96.75 92 LEU A C 1
ATOM 651 O O . LEU A 1 92 ? -2.524 -11.427 1.557 1.00 96.75 92 LEU A O 1
ATOM 655 N N . ILE A 1 93 ? -2.533 -9.412 2.559 1.00 98.00 93 ILE A N 1
ATOM 656 C CA . ILE A 1 93 ? -3.445 -9.774 3.637 1.00 98.00 93 ILE A CA 1
ATOM 657 C C . ILE A 1 93 ? -4.582 -8.764 3.652 1.00 98.00 93 ILE A C 1
ATOM 659 O O . ILE A 1 93 ? -4.335 -7.564 3.750 1.00 98.00 93 ILE A O 1
ATOM 663 N N . VAL A 1 94 ? -5.820 -9.246 3.586 1.00 98.50 94 VAL A N 1
ATOM 664 C CA . VAL A 1 94 ? -7.017 -8.418 3.758 1.00 98.50 94 VAL A CA 1
ATOM 665 C C . VAL A 1 94 ? -7.811 -8.965 4.930 1.00 98.50 94 VAL A C 1
ATOM 667 O O . VAL A 1 94 ? -8.277 -10.108 4.900 1.00 98.50 94 VAL A O 1
ATOM 670 N N . ALA A 1 95 ? -7.922 -8.152 5.978 1.00 98.69 95 ALA A N 1
ATOM 671 C CA . ALA A 1 95 ? -8.604 -8.521 7.206 1.00 98.69 95 ALA A CA 1
ATOM 672 C C . ALA A 1 95 ? -10.106 -8.722 6.982 1.00 98.69 95 ALA A C 1
ATOM 674 O O . ALA A 1 95 ? -10.705 -8.192 6.041 1.00 98.69 95 ALA A O 1
ATOM 675 N N . LYS A 1 96 ? -10.718 -9.489 7.886 1.00 98.50 96 LYS A N 1
ATOM 676 C CA . LYS A 1 96 ? -12.156 -9.743 7.882 1.00 98.50 96 LYS A CA 1
ATOM 677 C C . LYS A 1 96 ? -12.939 -8.428 7.913 1.00 98.50 96 LYS A C 1
ATOM 679 O O . LYS A 1 96 ? -12.544 -7.491 8.599 1.00 98.50 96 LYS A O 1
ATOM 684 N N . ASP A 1 97 ? -14.035 -8.379 7.159 1.00 98.25 97 ASP A N 1
ATOM 685 C CA . ASP A 1 97 ? -14.951 -7.233 7.073 1.00 98.25 97 ASP A CA 1
ATOM 686 C C . ASP A 1 97 ? -14.303 -5.935 6.537 1.00 98.25 97 ASP A C 1
ATOM 688 O O . ASP A 1 97 ? -14.916 -4.867 6.567 1.00 98.25 97 ASP A O 1
ATOM 692 N N . LYS A 1 98 ? -13.077 -6.012 5.998 1.00 98.69 98 LYS A N 1
ATOM 693 C CA . LYS A 1 98 ? -12.395 -4.906 5.318 1.00 98.69 98 LYS A CA 1
ATOM 694 C C . LYS A 1 98 ? -12.384 -5.109 3.813 1.00 98.69 98 LYS A C 1
ATOM 696 O O . LYS A 1 98 ? -12.447 -6.233 3.313 1.00 98.69 98 LYS A O 1
ATOM 701 N N . THR A 1 99 ? -12.307 -3.996 3.091 1.00 98.50 99 THR A N 1
ATOM 702 C CA . THR A 1 99 ? -12.309 -3.989 1.629 1.00 98.50 99 THR A CA 1
ATOM 703 C C . THR A 1 99 ? -11.060 -3.313 1.083 1.00 98.50 99 THR A C 1
ATOM 705 O O . THR A 1 99 ? -10.829 -2.127 1.320 1.00 98.50 99 THR A O 1
ATOM 708 N N . LEU A 1 100 ? -10.290 -4.046 0.282 1.00 98.56 100 LEU A N 1
ATOM 709 C CA . LEU A 1 100 ? -9.323 -3.468 -0.642 1.00 98.56 100 LEU A CA 1
ATOM 710 C C . LEU A 1 100 ? -10.038 -3.159 -1.961 1.00 98.56 100 LEU A C 1
ATOM 712 O O . LEU A 1 100 ? -10.391 -4.067 -2.712 1.00 98.56 100 LEU A O 1
ATOM 716 N N . THR A 1 101 ? -10.261 -1.877 -2.244 1.00 98.06 101 THR A N 1
ATOM 717 C CA . THR A 1 101 ? -10.911 -1.442 -3.489 1.00 98.06 101 THR A CA 1
ATOM 718 C C . THR A 1 101 ? -9.861 -1.050 -4.514 1.00 98.06 101 THR A C 1
ATOM 720 O O . THR A 1 101 ? -9.121 -0.093 -4.309 1.00 98.06 101 THR A O 1
ATOM 723 N N . ILE A 1 102 ? -9.816 -1.740 -5.643 1.00 97.62 102 ILE A N 1
ATOM 724 C CA . ILE A 1 102 ? -8.944 -1.407 -6.764 1.00 97.62 102 ILE A CA 1
ATOM 725 C C . ILE A 1 102 ? -9.673 -0.364 -7.617 1.00 97.62 102 ILE A C 1
ATOM 727 O O . ILE A 1 102 ? -10.803 -0.584 -8.051 1.00 97.62 102 ILE A O 1
ATOM 731 N N . GLY A 1 103 ? -9.054 0.801 -7.817 1.00 93.44 103 GLY A N 1
ATOM 732 C CA . GLY A 1 103 ? -9.628 1.895 -8.598 1.00 93.44 103 GLY A CA 1
ATOM 733 C C . GLY A 1 103 ? -9.999 1.453 -10.017 1.00 93.44 103 GLY A C 1
ATOM 734 O O . GLY A 1 103 ? -9.370 0.561 -10.573 1.00 93.44 103 GLY A O 1
ATOM 735 N N . SER A 1 104 ? -10.995 2.102 -10.626 1.00 87.31 104 SER A N 1
ATOM 736 C CA . SER A 1 104 ? -11.582 1.703 -11.920 1.00 87.31 104 SER A CA 1
ATOM 737 C C . SER A 1 104 ? -10.582 1.561 -13.073 1.00 87.31 104 SER A C 1
ATOM 739 O O . SER A 1 104 ? -10.783 0.733 -13.955 1.00 87.31 104 SER A O 1
ATOM 741 N N . ASN A 1 105 ? -9.502 2.343 -13.050 1.00 87.12 105 ASN A N 1
ATOM 742 C CA . ASN A 1 105 ? -8.433 2.303 -14.054 1.00 87.12 105 ASN A CA 1
ATOM 743 C C . ASN A 1 105 ? -7.185 1.557 -13.555 1.00 87.12 105 ASN A C 1
ATOM 745 O O . ASN A 1 105 ? -6.167 1.538 -14.239 1.00 87.12 105 ASN A O 1
ATOM 749 N N . GLY A 1 106 ? -7.238 1.013 -12.339 1.00 93.19 106 GLY A N 1
ATOM 750 C CA . GLY A 1 106 ? -6.132 0.322 -11.703 1.00 93.19 106 GLY A CA 1
ATOM 751 C C . GLY A 1 106 ? -6.194 -1.187 -11.897 1.00 93.19 106 GLY A C 1
ATOM 752 O O . GLY A 1 106 ? -7.247 -1.760 -12.177 1.00 93.19 106 GLY A O 1
ATOM 753 N N . THR A 1 107 ? -5.049 -1.835 -11.713 1.00 94.81 107 THR A N 1
ATOM 754 C CA . THR A 1 107 ? -4.935 -3.293 -11.587 1.00 94.81 107 THR A CA 1
ATOM 755 C C . THR A 1 107 ? -4.080 -3.606 -10.371 1.00 94.81 107 THR A C 1
ATOM 757 O O . THR A 1 107 ? -3.062 -2.957 -10.161 1.00 94.81 107 THR A O 1
ATOM 760 N N . LEU A 1 108 ? -4.484 -4.585 -9.564 1.00 94.00 108 LEU A N 1
ATOM 761 C CA . LEU A 1 108 ? -3.613 -5.161 -8.545 1.00 94.00 108 LEU A CA 1
ATOM 762 C C . LEU A 1 108 ? -2.872 -6.348 -9.157 1.00 94.00 108 LEU A C 1
ATOM 764 O O . LEU A 1 108 ? -3.489 -7.358 -9.502 1.00 94.00 108 LEU A O 1
ATOM 768 N N . SER A 1 109 ? -1.559 -6.205 -9.300 1.00 93.06 109 SER A N 1
ATOM 769 C CA . SER A 1 109 ? -0.698 -7.194 -9.943 1.00 93.06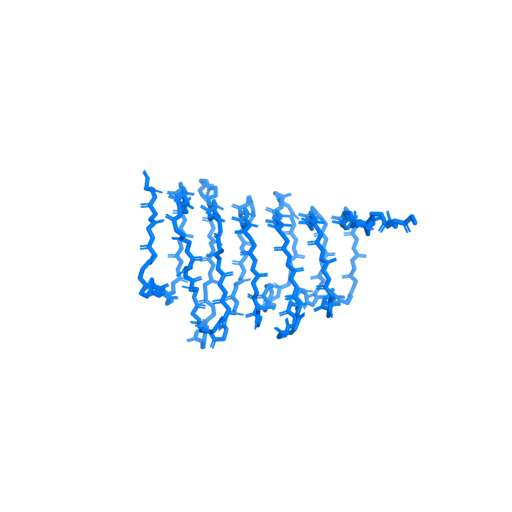 109 SER A CA 1
ATOM 770 C C . SER A 1 109 ? 0.117 -7.967 -8.907 1.00 93.06 109 SER A C 1
ATOM 772 O O . SER A 1 109 ? 0.785 -7.380 -8.056 1.00 93.06 109 SER A O 1
ATOM 774 N N . PHE A 1 110 ? 0.110 -9.296 -8.991 1.00 90.06 110 PHE A N 1
ATOM 775 C CA . PHE A 1 110 ? 0.970 -10.146 -8.166 1.00 90.06 110 PHE A CA 1
ATOM 776 C C . PHE A 1 110 ? 2.158 -10.667 -8.955 1.00 90.06 110 PHE A C 1
ATOM 778 O O . PHE A 1 110 ? 1.961 -11.171 -10.055 1.00 90.06 110 PHE A O 1
ATOM 785 N N . ASN A 1 111 ? 3.356 -10.612 -8.363 1.00 88.25 111 ASN A N 1
ATOM 786 C CA . ASN A 1 111 ? 4.560 -11.249 -8.894 1.00 88.25 111 ASN A CA 1
ATOM 787 C C . ASN A 1 111 ? 5.436 -11.792 -7.763 1.00 88.25 111 ASN A C 1
ATOM 789 O O . ASN A 1 111 ? 6.318 -11.096 -7.257 1.00 88.25 111 ASN A O 1
ATOM 793 N N . SER A 1 112 ? 5.186 -13.034 -7.362 1.00 83.25 112 SER A N 1
ATOM 794 C CA . SER A 1 112 ? 5.973 -13.689 -6.322 1.00 83.25 112 SER A CA 1
ATOM 795 C C . SER A 1 112 ? 6.270 -15.134 -6.681 1.00 83.25 112 SER A C 1
ATOM 797 O O . SER A 1 112 ? 5.375 -15.871 -7.083 1.00 83.25 112 SER A O 1
ATOM 799 N N . ALA A 1 113 ? 7.514 -15.563 -6.466 1.00 82.56 113 ALA A N 1
ATOM 800 C CA . ALA A 1 113 ? 7.896 -16.967 -6.606 1.00 82.56 113 ALA A CA 1
ATOM 801 C C . ALA A 1 113 ? 7.361 -17.844 -5.456 1.00 82.56 113 ALA A C 1
ATOM 803 O O . ALA A 1 113 ? 7.308 -19.066 -5.586 1.00 82.56 113 ALA A O 1
ATOM 804 N N . LYS A 1 114 ? 7.023 -17.238 -4.306 1.00 82.25 114 LYS A N 1
ATOM 805 C CA . LYS A 1 114 ? 6.536 -17.913 -3.087 1.00 82.25 114 LYS A CA 1
ATOM 806 C C . LYS A 1 114 ? 5.595 -16.996 -2.298 1.00 82.25 114 LYS A C 1
ATOM 808 O O . LYS A 1 114 ? 5.797 -16.789 -1.102 1.00 82.25 114 LYS A O 1
ATOM 813 N N . GLY A 1 115 ? 4.614 -16.416 -2.979 1.00 84.62 115 GLY A N 1
ATOM 814 C CA . GLY A 1 115 ? 3.720 -15.440 -2.377 1.00 84.62 115 GLY A CA 1
ATOM 815 C C . GLY A 1 115 ? 2.636 -16.067 -1.508 1.00 84.62 115 GLY A C 1
ATOM 816 O O . GLY A 1 115 ? 2.365 -17.271 -1.583 1.00 84.62 115 GLY A O 1
ATOM 817 N N . SER A 1 116 ? 1.986 -15.246 -0.691 1.00 92.31 116 SER A N 1
ATOM 818 C CA . SER A 1 116 ? 0.752 -15.621 0.001 1.00 92.31 116 SER A CA 1
ATOM 819 C C . SER A 1 116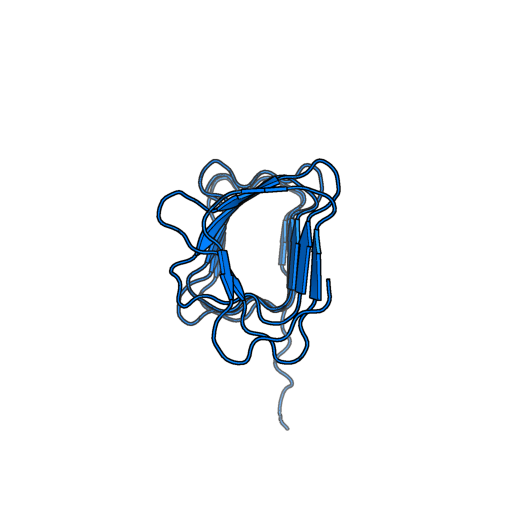 ? -0.341 -14.580 -0.202 1.00 92.31 116 SER A C 1
ATOM 821 O O . SER A 1 116 ? -0.092 -13.374 -0.190 1.00 92.31 116 SER A O 1
ATOM 823 N N . VAL A 1 117 ? -1.571 -15.057 -0.369 1.00 93.31 117 VAL A N 1
ATOM 824 C CA . VAL A 1 117 ? -2.764 -14.211 -0.373 1.00 93.31 117 VAL A CA 1
ATOM 825 C C . VAL A 1 117 ? -3.695 -14.744 0.700 1.00 93.31 117 VAL A C 1
ATOM 827 O O . VAL A 1 117 ? -4.308 -15.786 0.520 1.00 93.31 117 VAL A O 1
ATOM 830 N N . ASN A 1 118 ? -3.797 -14.027 1.817 1.00 95.00 118 ASN A N 1
ATOM 831 C CA . ASN A 1 118 ? -4.759 -14.334 2.868 1.00 95.00 118 ASN A CA 1
ATOM 832 C C . ASN A 1 118 ? -5.869 -13.282 2.846 1.00 95.00 118 ASN A C 1
ATOM 834 O O . ASN A 1 118 ? -5.697 -12.164 3.335 1.00 95.00 118 ASN A O 1
ATOM 838 N N . ASN A 1 119 ? -7.001 -13.635 2.248 1.00 94.56 119 ASN A N 1
ATOM 839 C CA . ASN A 1 119 ? -8.152 -12.752 2.143 1.00 94.56 119 ASN A CA 1
ATOM 840 C C . ASN A 1 119 ? -9.300 -13.262 3.021 1.00 94.56 119 ASN A C 1
ATOM 842 O O . ASN A 1 119 ? -10.062 -14.131 2.605 1.00 94.56 119 ASN A O 1
ATOM 846 N N . ALA A 1 120 ? -9.443 -12.678 4.210 1.00 97.56 120 ALA A N 1
ATOM 847 C CA . ALA A 1 120 ? -10.609 -12.868 5.071 1.00 97.56 120 ALA A CA 1
ATOM 848 C C . ALA A 1 120 ? -11.712 -11.818 4.818 1.00 97.56 120 ALA A C 1
ATOM 850 O O . ALA A 1 120 ? -12.818 -11.959 5.341 1.00 97.56 120 ALA A O 1
ATOM 851 N N . GLY A 1 121 ? -11.407 -10.763 4.055 1.00 98.06 121 GLY A N 1
ATOM 852 C CA . GLY A 1 121 ? -12.324 -9.687 3.676 1.00 98.06 121 GLY A CA 1
ATOM 853 C C . GLY A 1 121 ? -12.692 -9.705 2.191 1.00 98.06 121 GLY A C 1
ATOM 854 O O . GLY A 1 121 ? -12.931 -10.759 1.600 1.00 98.06 121 GLY A O 1
ATOM 855 N N . THR A 1 122 ? -12.748 -8.517 1.587 1.00 98.12 122 THR A N 1
ATOM 856 C CA . THR A 1 122 ? -13.114 -8.324 0.177 1.00 98.12 122 THR A CA 1
ATOM 857 C C . THR A 1 122 ? -11.990 -7.646 -0.604 1.00 98.12 122 THR A C 1
ATOM 859 O O . THR A 1 122 ? -11.454 -6.622 -0.184 1.00 98.12 122 THR A O 1
ATOM 862 N N . ILE A 1 123 ? -11.684 -8.167 -1.793 1.00 96.81 123 ILE A N 1
ATOM 863 C CA . ILE A 1 123 ? -10.888 -7.476 -2.815 1.00 96.81 123 ILE A CA 1
ATOM 864 C C . ILE A 1 123 ? -11.831 -7.172 -3.978 1.00 96.81 123 ILE A C 1
ATOM 866 O O . ILE A 1 123 ? -12.371 -8.092 -4.588 1.00 96.81 123 ILE A O 1
ATOM 870 N N . ALA A 1 124 ? -12.052 -5.892 -4.270 1.00 96.62 124 ALA A N 1
ATOM 871 C CA . ALA A 1 124 ? -13.006 -5.451 -5.285 1.00 96.62 124 ALA A CA 1
ATOM 872 C C . ALA A 1 124 ? -12.292 -4.719 -6.428 1.00 96.62 124 ALA A C 1
ATOM 874 O O . ALA A 1 124 ? -11.741 -3.644 -6.213 1.00 96.62 124 ALA A O 1
ATOM 875 N N . GLY A 1 125 ? -12.323 -5.279 -7.640 1.00 94.94 125 GLY A N 1
ATOM 876 C CA . GLY A 1 125 ? -11.813 -4.655 -8.868 1.00 94.94 125 GLY A CA 1
ATOM 877 C C . GLY A 1 125 ? -10.904 -5.578 -9.686 1.00 94.94 125 GLY A C 1
ATOM 878 O O . GLY A 1 125 ? -11.010 -6.799 -9.586 1.00 94.94 125 GLY A O 1
ATOM 879 N N . ASN A 1 126 ? -10.034 -5.001 -10.522 1.00 91.81 126 ASN A N 1
ATOM 880 C CA . ASN A 1 126 ? -9.241 -5.764 -11.493 1.00 91.81 126 ASN A CA 1
ATOM 881 C C . ASN A 1 126 ? -8.006 -6.410 -10.859 1.00 91.81 126 ASN A C 1
ATOM 883 O O . ASN A 1 126 ? -7.101 -5.719 -10.386 1.00 91.81 126 ASN A O 1
ATOM 887 N N . LEU A 1 127 ? -7.939 -7.737 -10.928 1.00 90.75 127 LEU A N 1
ATOM 888 C CA . LEU A 1 127 ? -6.818 -8.528 -10.441 1.00 90.75 127 LEU A CA 1
ATOM 889 C C . LEU A 1 127 ? -6.028 -9.128 -11.604 1.00 90.75 127 LEU A C 1
ATOM 891 O O . LEU A 1 127 ? -6.615 -9.738 -12.497 1.00 90.75 127 LEU A O 1
ATOM 895 N N . SER A 1 128 ? -4.701 -9.016 -11.561 1.00 87.69 128 SER A N 1
ATOM 896 C CA . SER A 1 128 ? -3.806 -9.674 -12.511 1.00 87.69 128 SER A CA 1
ATOM 897 C C . SER A 1 128 ? -2.786 -10.539 -11.779 1.00 87.69 128 SER A C 1
ATOM 899 O O . SER A 1 128 ? -2.038 -10.076 -10.918 1.00 87.69 128 SER A O 1
ATOM 901 N N . ASN A 1 129 ? -2.740 -11.820 -12.134 1.00 83.00 129 ASN A N 1
ATOM 902 C CA . ASN A 1 129 ? -1.663 -12.707 -11.719 1.00 83.00 129 ASN A CA 1
ATOM 903 C C . ASN A 1 129 ? -0.666 -12.812 -12.874 1.00 83.00 129 ASN A C 1
ATOM 905 O O . ASN A 1 129 ? -0.991 -13.412 -13.901 1.00 83.00 129 ASN A O 1
ATOM 909 N N . VAL A 1 130 ? 0.520 -12.207 -12.748 1.00 85.44 130 VAL A N 1
ATOM 910 C CA . VAL A 1 130 ? 1.475 -12.215 -13.865 1.00 85.44 130 VAL A CA 1
ATOM 911 C C . VAL A 1 130 ? 2.169 -13.572 -13.989 1.00 85.44 130 VAL A C 1
ATOM 913 O O . VAL A 1 130 ? 2.165 -14.380 -13.058 1.00 85.44 130 VAL A O 1
ATOM 916 N N . LYS A 1 131 ? 2.770 -13.835 -15.152 1.00 80.44 131 LYS A N 1
ATOM 917 C CA . LYS A 1 131 ? 3.477 -15.086 -15.452 1.00 80.44 131 LYS A CA 1
ATOM 918 C C . LYS A 1 131 ? 4.472 -15.475 -14.341 1.00 80.44 131 LYS A C 1
ATOM 920 O O . LYS A 1 131 ? 5.140 -14.612 -13.781 1.00 80.44 131 LYS A O 1
ATOM 925 N N . ASP A 1 132 ? 4.555 -16.779 -14.065 1.00 80.12 132 ASP A N 1
ATOM 926 C CA . ASP A 1 132 ? 5.437 -17.416 -13.069 1.00 80.12 132 ASP A CA 1
ATOM 927 C C . ASP A 1 132 ? 5.155 -17.038 -11.602 1.00 80.12 132 ASP A C 1
ATOM 929 O O . ASP A 1 132 ? 5.933 -17.357 -10.702 1.00 80.12 132 ASP A O 1
ATOM 933 N N . SER A 1 133 ? 4.007 -16.412 -11.341 1.00 79.56 133 SER A N 1
ATOM 934 C CA . SER A 1 133 ? 3.559 -16.114 -9.985 1.00 79.56 133 SER A CA 1
ATOM 935 C C . SER A 1 133 ? 2.928 -17.332 -9.313 1.00 79.56 133 SER A C 1
ATOM 937 O O . SER A 1 133 ? 1.992 -17.935 -9.843 1.00 79.56 133 SER A O 1
ATOM 939 N N . TYR A 1 134 ? 3.405 -17.653 -8.111 1.00 78.88 134 TYR A N 1
ATOM 940 C CA . TYR A 1 134 ? 2.913 -18.736 -7.267 1.00 78.88 134 TYR A CA 1
ATOM 941 C C . TYR A 1 134 ? 2.436 -18.183 -5.924 1.00 78.88 134 TYR A C 1
ATOM 943 O O . TYR A 1 134 ? 3.221 -17.559 -5.205 1.00 78.88 134 TYR A O 1
ATOM 951 N N . HIS A 1 135 ? 1.185 -18.479 -5.555 1.00 76.31 135 HIS A N 1
ATOM 952 C CA . HIS A 1 135 ? 0.584 -18.012 -4.302 1.00 76.31 135 HIS A CA 1
ATOM 953 C C . HIS A 1 135 ? -0.073 -19.153 -3.540 1.00 76.31 135 HIS A C 1
ATOM 955 O O . HIS A 1 135 ? -0.813 -19.948 -4.118 1.00 76.31 135 HIS A O 1
ATOM 961 N N . LYS A 1 136 ? 0.174 -19.213 -2.229 1.00 78.19 136 LYS A N 1
ATOM 962 C CA . LYS A 1 136 ? -0.641 -20.022 -1.316 1.00 78.19 136 LYS A CA 1
ATOM 963 C C . LYS A 1 136 ? -1.881 -19.221 -0.916 1.00 78.19 136 LYS A C 1
ATOM 965 O O . LYS A 1 136 ? -1.739 -18.054 -0.540 1.00 78.19 136 LYS A O 1
ATOM 970 N N . LEU A 1 137 ? -3.043 -19.860 -1.029 1.00 71.31 137 LEU A N 1
ATOM 971 C CA . LEU A 1 137 ? -4.341 -19.365 -0.563 1.00 71.31 137 LEU A CA 1
ATOM 972 C C . LEU A 1 137 ? -4.622 -19.878 0.853 1.00 71.31 137 LEU A C 1
ATOM 974 O O . LEU A 1 137 ? -4.161 -21.006 1.153 1.00 71.31 137 LEU A O 1
#

Solvent-accessible surface area (backbone atoms only — not comparable to full-atom values): 6724 Å² total; per-residue (Å²): 132,84,77,77,83,81,65,57,71,46,74,40,74,52,78,40,85,45,60,50,78,39,72,45,74,34,49,31,40,42,32,42,18,38,24,49,54,9,35,37,35,34,66,84,17,37,31,49,27,38,37,34,32,62,78,31,36,32,50,93,56,13,32,37,33,44,22,47,33,25,30,43,38,31,55,26,58,42,38,37,30,23,74,57,80,14,26,41,40,38,32,43,36,32,34,65,93,22,39,44,34,35,38,95,88,18,26,53,24,36,49,15,82,78,16,37,45,48,72,62,36,45,80,46,68,47,77,42,79,44,88,85,46,37,69,50,116

Sequence (137 aa):
MIQAKKLIPVRNTGSIGGSIANSGSINTLEVSGTIAQGILNDTDASISSITINEGANLGNSGITNNSNIGTFIVNESVKYTGNGSDRITQALIVAKDKTLTIGSNGTLSFNSAKGSVNNAGTIAGNLSNVKDSYHKL

Nearest PDB structures (foldseek):
  2vhe-assembly2_B  TM=1.730E-01  e=4.227E+00  Campylobacter jejuni

Foldseek 3Di:
DDDDPDADAAEAPEAACAEAEFPEEHAEYEFQYEHACAYEQDQNYEYAEYADAPNYHRHPNFYEYNAEYAEYHPNAATEYAYPQRYEHAAEYHHDAQHEHEYDANGEYEYDYLEHEYHYNYYYHDHYYYDPNDDYDD

Organism: NCBI:txid35818

pLDDT: mean 92.66, std 9.34, range [45.75, 98.81]